Protein AF-Q4DH38-F1 (afdb_monomer_lite)

Radius of gyration: 28.89 Å; chains: 1; bounding box: 78×46×54 Å

pLDDT: mean 75.53, std 14.03, range [40.94, 93.5]

Organism: Trypanosoma cruzi (strain CL Brener) (NCBI:txid353153)

Secondary structure (DSSP, 8-state):
-HHHHHS-HHHHHHHHHHHHHHHHHHHHHHHHHHHHH-TTS--SS--TTHHHHHHHHHHHHHHHHHHHHHHHHTT-HHHHHHHHHHHHHHHHHHHHHHHHH-SSSSS---------HHHHHHHHHHHHHHHHHHHH---------------------

Foldseek 3Di:
DVDVVVDDPVLVVLLVLLVVLVVLLVVLVVVLVCCVVPVPPPDPDDDPDGSVVSCVVSVVSNVVSVVSLVVQCVPDPVSVVVSCCSVVVVVVCVVVVCVPPPVDPPPPPPPPVPPPVVVVVVVVVVVVVVVVVCVVCVDPPPVPVPPPPDPPDDPDD

Structure (mmCIF, N/CA/C/O backbone):
data_AF-Q4DH38-F1
#
_entry.id   AF-Q4DH38-F1
#
loop_
_atom_site.group_PDB
_atom_site.id
_atom_site.type_symbol
_atom_site.label_atom_id
_atom_site.label_alt_id
_atom_site.label_comp_id
_atom_site.label_asym_id
_atom_site.label_entity_id
_atom_site.label_seq_id
_atom_site.pdbx_PDB_ins_code
_atom_site.Cartn_x
_atom_site.Cartn_y
_atom_site.Cartn_z
_atom_site.occupancy
_atom_site.B_iso_or_equiv
_atom_site.auth_seq_id
_atom_site.auth_comp_id
_atom_site.auth_asym_id
_atom_site.auth_atom_id
_atom_site.pdbx_PDB_model_num
ATOM 1 N N . CYS A 1 1 ? -16.362 16.451 3.577 1.00 56.12 1 CYS A N 1
ATOM 2 C CA . CYS A 1 1 ? -17.673 16.889 4.105 1.00 56.12 1 CYS A CA 1
ATOM 3 C C . CYS A 1 1 ? -18.726 15.788 4.104 1.00 56.12 1 CYS A C 1
ATOM 5 O O . CYS A 1 1 ? -19.335 15.586 5.139 1.00 56.12 1 CYS A O 1
ATOM 7 N N . LEU A 1 2 ? -18.954 15.063 2.998 1.00 66.12 2 LEU A N 1
ATOM 8 C CA . LEU A 1 2 ? -20.025 14.056 2.968 1.00 66.12 2 LEU A CA 1
ATOM 9 C C . LEU A 1 2 ? -19.852 12.983 4.066 1.00 66.12 2 LEU A C 1
ATOM 11 O O . LEU A 1 2 ? -20.757 12.760 4.858 1.00 66.12 2 LEU A O 1
ATOM 15 N N . LEU A 1 3 ? -18.653 12.401 4.186 1.00 65.94 3 LEU A N 1
ATOM 16 C CA . LEU A 1 3 ? -18.374 11.333 5.158 1.00 65.94 3 LEU A CA 1
ATOM 17 C C . LEU A 1 3 ? -18.550 11.758 6.624 1.00 65.94 3 LEU A C 1
ATOM 19 O O . LEU A 1 3 ? -19.055 10.971 7.414 1.00 65.94 3 LEU A O 1
ATOM 23 N N . SER A 1 4 ? -18.200 12.997 6.986 1.00 65.50 4 SER A N 1
ATOM 24 C CA . SER A 1 4 ? -18.300 13.481 8.373 1.00 65.50 4 SER A CA 1
ATOM 25 C C . SER A 1 4 ? -19.735 13.650 8.864 1.00 65.50 4 SER A C 1
ATOM 27 O O . SER A 1 4 ? -19.958 13.655 10.066 1.00 65.50 4 SER A O 1
ATOM 29 N N . VAL A 1 5 ? -20.702 13.799 7.955 1.00 71.06 5 VAL A N 1
ATOM 30 C CA . VAL A 1 5 ? -22.127 13.873 8.314 1.00 71.06 5 VAL A CA 1
ATOM 31 C C . VAL A 1 5 ? -22.715 12.474 8.525 1.00 71.06 5 VAL A C 1
ATOM 33 O O . VAL A 1 5 ? -23.626 12.310 9.329 1.00 71.06 5 VAL A O 1
ATOM 36 N N . PHE A 1 6 ? -22.187 11.462 7.828 1.00 71.62 6 PHE A N 1
ATOM 37 C CA . PHE A 1 6 ? -22.691 10.086 7.888 1.00 71.62 6 PHE A CA 1
ATOM 38 C C . PHE A 1 6 ? -22.022 9.220 8.962 1.00 71.62 6 PHE A C 1
ATOM 40 O O . PHE A 1 6 ? -22.651 8.288 9.459 1.00 71.62 6 PHE A O 1
ATOM 47 N N . PHE A 1 7 ? -20.7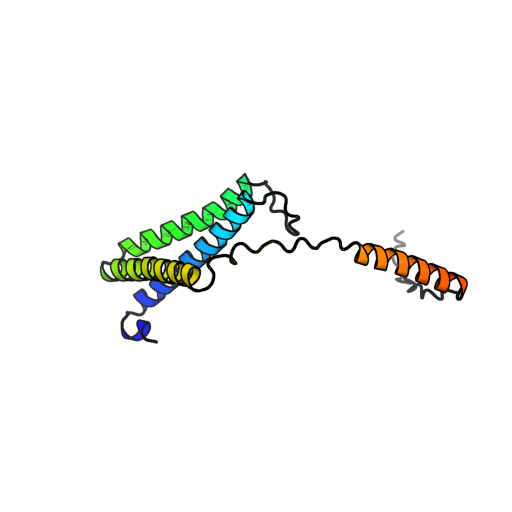62 9.493 9.310 1.00 74.75 7 PHE A N 1
ATOM 48 C CA . PHE A 1 7 ? -19.971 8.647 10.204 1.00 74.75 7 PHE A CA 1
ATOM 49 C C . PHE A 1 7 ? -19.762 9.274 11.585 1.00 74.75 7 PHE A C 1
ATOM 51 O O . PHE A 1 7 ? -19.610 10.484 11.736 1.00 74.75 7 PHE A O 1
ATOM 58 N N . SER A 1 8 ? -19.698 8.412 12.602 1.00 81.94 8 SER A N 1
ATOM 59 C CA . SER A 1 8 ? -19.261 8.790 13.947 1.00 81.94 8 SER A CA 1
ATOM 60 C C . SER A 1 8 ? -17.798 9.255 13.928 1.00 81.94 8 SER A C 1
ATOM 62 O O . SER A 1 8 ? -17.002 8.830 13.085 1.00 81.94 8 SER A O 1
ATOM 64 N N . PHE A 1 9 ? -17.407 10.094 14.887 1.00 84.62 9 PHE A N 1
ATOM 65 C CA . PHE A 1 9 ? -16.034 10.595 14.997 1.00 84.62 9 PHE A CA 1
ATOM 66 C C . PHE A 1 9 ? -14.996 9.461 15.045 1.00 84.62 9 PHE A C 1
ATOM 68 O O . PHE A 1 9 ? -14.015 9.494 14.308 1.00 84.62 9 PHE A O 1
ATOM 75 N N . GLN A 1 10 ? -15.252 8.417 15.841 1.00 83.19 10 GLN A N 1
ATOM 76 C CA . GLN A 1 10 ? -14.358 7.254 15.952 1.00 83.19 10 GLN A CA 1
ATOM 77 C C . GLN A 1 10 ? -14.172 6.550 14.607 1.00 83.19 10 GLN A C 1
ATOM 79 O O . GLN A 1 10 ? -13.054 6.260 14.195 1.00 83.19 10 GLN A O 1
ATOM 84 N N . THR A 1 11 ? -15.275 6.337 13.890 1.00 82.94 11 THR A N 1
ATOM 85 C CA . THR A 1 11 ? -15.240 5.679 12.586 1.00 82.94 11 THR A CA 1
ATOM 86 C C . THR A 1 11 ? -14.536 6.526 11.526 1.00 82.94 11 THR A C 1
ATOM 88 O O . THR A 1 11 ? -13.849 5.978 10.676 1.00 82.94 11 THR A O 1
ATOM 91 N N . LEU A 1 12 ? -14.643 7.858 11.589 1.00 84.56 12 LEU A N 1
ATOM 92 C CA . LEU A 1 12 ? -13.947 8.752 10.663 1.00 84.56 12 LEU A CA 1
ATOM 93 C C . LEU A 1 12 ? -12.423 8.662 10.829 1.00 84.56 12 LEU A C 1
ATOM 95 O O . LEU A 1 12 ? -11.710 8.536 9.838 1.00 84.56 12 LEU A O 1
ATOM 99 N N . VAL A 1 13 ? -11.940 8.709 12.074 1.00 87.75 13 VAL A N 1
ATOM 100 C CA . VAL A 1 13 ? -10.505 8.605 12.389 1.00 87.75 13 VAL A CA 1
ATOM 101 C C . VAL A 1 13 ? -9.952 7.251 11.946 1.00 87.75 13 VAL A C 1
ATOM 103 O O . VAL A 1 13 ? -8.866 7.179 11.379 1.00 87.75 13 VAL A O 1
ATOM 106 N N . GLU A 1 14 ? -10.714 6.177 12.146 1.00 87.38 14 GLU A N 1
ATOM 107 C CA . GLU A 1 14 ? -10.292 4.846 11.717 1.00 87.38 14 GLU A CA 1
ATOM 108 C C . GLU A 1 14 ? -10.235 4.710 10.186 1.00 87.38 14 GLU A C 1
ATOM 110 O O . GLU A 1 14 ? -9.276 4.160 9.647 1.00 87.38 14 GLU A O 1
ATOM 115 N N . LEU A 1 15 ? -11.209 5.269 9.458 1.00 85.81 15 LEU A N 1
ATOM 116 C CA . LEU A 1 15 ? -11.170 5.284 7.991 1.00 85.81 15 LEU A CA 1
ATOM 117 C C . LEU A 1 15 ? -9.982 6.092 7.449 1.00 85.81 15 LEU A C 1
ATOM 119 O O . LEU A 1 15 ? -9.367 5.679 6.463 1.00 85.81 15 LEU A O 1
ATOM 123 N N . ASP A 1 16 ? -9.635 7.210 8.091 1.00 88.25 16 ASP A N 1
ATOM 124 C CA . ASP A 1 16 ? -8.447 7.994 7.736 1.00 88.25 16 ASP A CA 1
ATOM 125 C C . ASP A 1 16 ? -7.158 7.187 7.951 1.00 88.25 16 ASP A C 1
ATOM 127 O O . ASP A 1 16 ? -6.311 7.109 7.058 1.00 88.25 16 ASP A O 1
ATOM 131 N N . GLN A 1 17 ? -7.061 6.471 9.075 1.00 90.94 17 GLN A N 1
ATOM 132 C CA . GLN A 1 17 ? -5.943 5.574 9.369 1.00 90.94 17 GLN A CA 1
ATOM 133 C C . GLN A 1 17 ? -5.775 4.487 8.297 1.00 90.94 17 GLN A C 1
ATOM 135 O O . GLN A 1 17 ? -4.653 4.191 7.882 1.00 90.94 17 GLN A O 1
ATOM 140 N N . ILE A 1 18 ? -6.871 3.905 7.810 1.00 89.44 18 ILE A N 1
ATOM 141 C CA . ILE A 1 18 ? -6.833 2.893 6.744 1.00 89.44 18 ILE A CA 1
ATOM 142 C C . ILE A 1 18 ? -6.367 3.503 5.433 1.00 89.44 18 ILE A C 1
ATOM 144 O O . ILE A 1 18 ? -5.531 2.915 4.748 1.00 89.44 18 ILE A O 1
ATOM 148 N N . LEU A 1 19 ? -6.882 4.680 5.076 1.00 89.38 19 LEU A N 1
ATOM 149 C CA . LEU A 1 19 ? -6.470 5.370 3.859 1.00 89.38 19 LEU A CA 1
ATOM 150 C C . LEU A 1 19 ? -4.979 5.732 3.911 1.00 89.38 19 LEU A C 1
ATOM 152 O O . LEU A 1 19 ? -4.264 5.589 2.916 1.00 89.38 19 LEU A O 1
ATOM 156 N N . TYR A 1 20 ? -4.491 6.123 5.088 1.00 92.44 20 TYR A N 1
ATOM 157 C CA . TYR A 1 20 ? -3.076 6.348 5.342 1.00 92.44 20 TYR A CA 1
ATOM 158 C C . TYR A 1 20 ? -2.252 5.061 5.176 1.00 92.44 20 TYR A C 1
ATOM 160 O O . TYR A 1 20 ? -1.246 5.063 4.462 1.00 92.44 20 TYR A O 1
ATOM 168 N N . CYS A 1 21 ? -2.701 3.941 5.752 1.00 92.19 21 CYS A N 1
ATOM 169 C CA . CYS A 1 21 ? -2.069 2.630 5.584 1.00 92.19 21 CYS A CA 1
ATOM 170 C C . CYS A 1 21 ? -2.037 2.187 4.113 1.00 92.19 21 CYS A C 1
ATOM 172 O O . CYS A 1 21 ? -0.994 1.745 3.637 1.00 92.19 21 CYS A O 1
ATOM 174 N N . LEU A 1 22 ? -3.132 2.353 3.365 1.00 90.94 22 LEU A N 1
ATOM 175 C CA . LEU A 1 22 ? -3.195 2.042 1.933 1.00 90.94 22 LEU A CA 1
ATOM 176 C C . LEU A 1 22 ? -2.189 2.861 1.128 1.00 90.94 22 LEU A C 1
ATOM 178 O O . LEU A 1 22 ? -1.470 2.312 0.293 1.00 90.94 22 LEU A O 1
ATOM 182 N N . ARG A 1 23 ? -2.109 4.169 1.395 1.00 90.94 23 ARG A N 1
ATOM 183 C CA . ARG A 1 23 ? -1.133 5.053 0.753 1.00 90.94 23 ARG A CA 1
ATOM 184 C C . ARG A 1 23 ? 0.293 4.587 1.029 1.00 90.94 23 ARG A C 1
ATOM 186 O O . ARG A 1 23 ? 1.106 4.534 0.109 1.00 90.94 23 ARG A O 1
ATOM 193 N N . LEU A 1 24 ? 0.592 4.248 2.280 1.00 91.81 24 LEU A N 1
ATOM 194 C CA . LEU A 1 24 ? 1.912 3.778 2.687 1.00 91.81 24 LEU A CA 1
ATOM 195 C C . LEU A 1 24 ? 2.264 2.454 1.992 1.00 91.81 24 LEU A C 1
ATOM 197 O O . LEU A 1 24 ? 3.352 2.337 1.429 1.00 91.81 24 LEU A O 1
ATOM 201 N N . ILE A 1 25 ? 1.332 1.496 1.954 1.00 92.00 25 ILE A N 1
ATOM 202 C CA . ILE A 1 25 ? 1.496 0.228 1.229 1.00 92.00 25 ILE A CA 1
ATOM 203 C C . ILE A 1 25 ? 1.773 0.498 -0.252 1.00 92.00 25 ILE A C 1
ATOM 205 O O . ILE A 1 25 ? 2.738 -0.039 -0.783 1.00 92.00 25 ILE A O 1
ATOM 209 N N . ALA A 1 26 ? 0.986 1.353 -0.910 1.00 90.06 26 ALA A N 1
ATOM 210 C CA . ALA A 1 26 ? 1.164 1.663 -2.327 1.00 90.06 26 ALA A CA 1
ATOM 211 C C . ALA A 1 26 ? 2.556 2.248 -2.621 1.00 90.06 26 ALA A C 1
ATOM 213 O O . ALA A 1 26 ? 3.238 1.782 -3.532 1.00 90.06 26 ALA A O 1
ATOM 214 N N . ILE A 1 27 ? 3.012 3.217 -1.820 1.00 89.38 27 ILE A N 1
ATOM 215 C CA . ILE A 1 27 ? 4.340 3.832 -1.983 1.00 89.38 27 ILE A CA 1
ATOM 216 C C . ILE A 1 27 ? 5.448 2.790 -1.811 1.00 89.38 27 ILE A C 1
ATOM 218 O O . ILE A 1 27 ? 6.382 2.743 -2.611 1.00 89.38 27 ILE A O 1
ATOM 222 N N . LEU A 1 28 ? 5.350 1.939 -0.786 1.00 89.25 28 LEU A N 1
ATOM 223 C CA . LEU A 1 28 ? 6.363 0.919 -0.537 1.00 89.25 28 LEU A CA 1
ATOM 224 C C . LEU A 1 28 ? 6.349 -0.177 -1.602 1.00 89.25 28 LEU A C 1
ATOM 226 O O . LEU A 1 28 ? 7.416 -0.591 -2.037 1.00 89.25 28 LEU A O 1
ATOM 230 N N . VAL A 1 29 ? 5.178 -0.610 -2.067 1.00 88.31 29 VAL A N 1
ATOM 231 C CA . VAL A 1 29 ? 5.061 -1.582 -3.162 1.00 88.31 29 VAL A CA 1
ATOM 232 C C . VAL A 1 29 ? 5.709 -1.033 -4.428 1.00 88.31 29 VAL A C 1
ATOM 234 O O . VAL A 1 29 ? 6.533 -1.727 -5.012 1.00 88.31 29 VAL A O 1
ATOM 237 N N . VAL A 1 30 ? 5.429 0.219 -4.802 1.00 85.56 30 VAL A N 1
ATOM 238 C CA . VAL A 1 30 ? 6.077 0.865 -5.956 1.00 85.56 30 VAL A CA 1
ATOM 239 C C . VAL A 1 30 ? 7.591 0.953 -5.752 1.00 85.56 30 VAL A C 1
ATOM 241 O O . VAL A 1 30 ? 8.360 0.637 -6.656 1.00 85.56 30 VAL A O 1
ATOM 244 N N . PHE A 1 31 ? 8.048 1.320 -4.554 1.00 85.25 31 PHE A N 1
ATOM 245 C CA . PHE A 1 31 ? 9.475 1.360 -4.240 1.00 85.25 31 PHE A CA 1
ATOM 246 C C . PHE A 1 31 ? 10.150 -0.016 -4.367 1.00 85.25 31 PHE A C 1
ATOM 248 O O . PHE A 1 31 ? 11.235 -0.118 -4.947 1.00 85.25 31 PHE A O 1
ATOM 255 N N . LEU A 1 32 ? 9.520 -1.070 -3.839 1.00 84.50 32 LEU A N 1
ATOM 256 C CA . LEU A 1 32 ? 9.991 -2.448 -3.959 1.00 84.50 32 LEU A CA 1
ATOM 257 C C . LEU A 1 32 ? 9.982 -2.901 -5.423 1.00 84.50 32 LEU A C 1
ATOM 259 O O . LEU A 1 32 ? 10.982 -3.438 -5.891 1.00 84.50 32 LEU A O 1
ATOM 263 N N . GLU A 1 33 ? 8.905 -2.640 -6.162 1.00 85.00 33 GLU A N 1
ATOM 264 C CA . GLU A 1 33 ? 8.771 -2.994 -7.577 1.00 85.00 33 GLU A CA 1
ATOM 265 C C . GLU A 1 33 ? 9.877 -2.348 -8.419 1.00 85.00 33 GLU A C 1
ATOM 267 O O . GLU A 1 33 ? 10.576 -3.044 -9.157 1.00 85.00 33 GLU A O 1
ATOM 272 N N . LEU A 1 34 ? 10.110 -1.042 -8.250 1.00 79.69 34 LEU A N 1
ATOM 273 C CA . LEU A 1 34 ? 11.197 -0.324 -8.922 1.00 79.69 34 LEU A CA 1
ATOM 274 C C . LEU A 1 34 ? 12.572 -0.880 -8.543 1.00 79.69 34 LEU A C 1
ATOM 276 O O . LEU A 1 34 ? 13.509 -0.855 -9.338 1.00 79.69 34 LEU A O 1
ATOM 280 N N . ARG A 1 35 ? 12.728 -1.386 -7.318 1.00 78.50 35 ARG A N 1
ATOM 281 C CA . ARG A 1 35 ? 13.982 -1.990 -6.861 1.00 78.50 35 ARG A CA 1
ATOM 282 C C . ARG A 1 35 ? 14.219 -3.392 -7.407 1.00 78.50 35 ARG A C 1
ATOM 284 O O . ARG A 1 35 ? 15.376 -3.737 -7.632 1.00 78.50 35 ARG A O 1
ATOM 291 N N . PHE A 1 36 ? 13.165 -4.161 -7.664 1.00 78.81 36 PHE A N 1
ATOM 292 C CA . PHE A 1 36 ? 13.269 -5.460 -8.328 1.00 78.81 36 PHE A CA 1
ATOM 293 C C . PHE A 1 36 ? 13.460 -5.336 -9.837 1.00 78.81 36 PHE A C 1
ATOM 295 O O . PHE A 1 36 ? 14.289 -6.049 -10.395 1.00 78.81 36 PHE A O 1
ATOM 302 N N . LYS A 1 37 ? 12.726 -4.431 -10.496 1.00 78.19 37 LYS A N 1
ATOM 303 C CA . LYS A 1 37 ? 12.839 -4.236 -11.947 1.00 78.19 37 LYS A CA 1
ATOM 304 C C . LYS A 1 37 ? 14.185 -3.638 -12.345 1.00 78.19 37 LYS A C 1
ATOM 306 O O . LYS A 1 37 ? 14.752 -4.051 -13.349 1.00 78.19 37 LYS A O 1
ATOM 311 N N . GLN A 1 38 ? 14.693 -2.679 -11.571 1.00 73.06 38 GLN A N 1
ATOM 312 C CA . GLN A 1 38 ? 15.896 -1.919 -11.921 1.00 73.06 38 GLN A CA 1
ATOM 313 C C . GLN A 1 38 ? 16.851 -1.806 -10.716 1.00 73.06 38 GLN A C 1
ATOM 315 O O . GLN A 1 38 ? 16.908 -0.773 -10.031 1.00 73.06 38 GLN A O 1
ATOM 320 N N . PRO A 1 39 ? 17.619 -2.875 -10.425 1.00 68.94 39 PRO A N 1
ATOM 321 C CA . PRO A 1 39 ? 18.552 -2.893 -9.300 1.00 68.94 39 PRO A CA 1
ATOM 322 C C . PRO A 1 39 ? 19.805 -2.031 -9.533 1.00 68.94 39 PRO A C 1
ATOM 324 O O . PRO A 1 39 ? 20.427 -1.621 -8.556 1.00 68.94 39 PRO A O 1
ATOM 327 N N . PHE A 1 40 ? 20.160 -1.748 -10.793 1.00 65.25 40 PHE A N 1
ATOM 328 C CA . PHE A 1 40 ? 21.422 -1.098 -11.182 1.00 65.25 40 PHE A CA 1
ATOM 329 C C . PHE A 1 40 ? 21.358 0.424 -11.349 1.00 65.25 40 PHE A C 1
ATOM 331 O O . PHE A 1 40 ? 22.375 1.027 -11.668 1.00 65.25 40 PHE A O 1
ATOM 338 N N . LEU A 1 41 ? 20.204 1.057 -11.128 1.00 65.94 41 LEU A N 1
ATOM 339 C CA . LEU A 1 41 ? 20.122 2.518 -11.185 1.00 65.94 41 LEU A CA 1
ATOM 340 C C . LEU A 1 41 ? 21.030 3.152 -10.127 1.00 65.94 41 LEU A C 1
ATOM 342 O O . LEU A 1 41 ? 20.997 2.737 -8.964 1.00 65.94 41 LEU A O 1
ATOM 346 N N . GLU A 1 42 ? 21.801 4.167 -10.523 1.00 64.44 42 GLU A N 1
ATOM 347 C CA . GLU A 1 42 ? 22.621 4.980 -9.622 1.00 64.44 42 GLU A CA 1
ATOM 348 C C . GLU A 1 42 ? 21.685 5.682 -8.622 1.00 64.44 42 GLU A C 1
ATOM 350 O O . GLU A 1 42 ? 20.992 6.644 -8.946 1.00 64.44 42 GLU A O 1
ATOM 355 N N . ARG A 1 43 ? 21.565 5.145 -7.401 1.00 64.38 43 ARG A N 1
ATOM 356 C CA . ARG A 1 43 ? 20.725 5.746 -6.352 1.00 64.38 43 ARG A CA 1
ATOM 357 C C . ARG A 1 43 ? 21.612 6.604 -5.448 1.00 64.38 43 ARG A C 1
ATOM 359 O O . ARG A 1 43 ? 22.524 6.032 -4.846 1.00 64.38 43 ARG A O 1
ATOM 366 N N . PRO A 1 44 ? 21.321 7.909 -5.250 1.00 66.31 44 PRO A N 1
ATOM 367 C CA . PRO A 1 44 ? 22.137 8.787 -4.400 1.00 66.31 44 PRO A CA 1
ATOM 368 C C . PRO A 1 44 ? 22.199 8.290 -2.949 1.00 66.31 44 PRO A C 1
ATOM 370 O O . PRO A 1 44 ? 23.205 8.450 -2.265 1.00 66.31 44 PRO A O 1
ATOM 373 N N . TYR A 1 45 ? 21.142 7.605 -2.497 1.00 64.50 45 TYR A N 1
ATOM 374 C CA . TYR A 1 45 ? 21.079 6.949 -1.195 1.00 64.50 45 TYR A CA 1
ATOM 375 C C . TYR A 1 45 ? 20.992 5.431 -1.376 1.00 64.50 45 TYR A C 1
ATOM 377 O O . TYR A 1 45 ? 19.910 4.847 -1.509 1.00 64.50 45 TYR A O 1
ATOM 385 N N . ARG A 1 46 ? 22.148 4.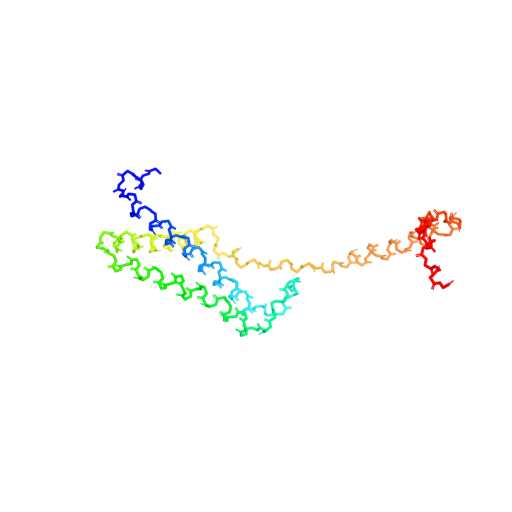761 -1.384 1.00 62.47 46 ARG A N 1
ATOM 386 C CA . ARG A 1 46 ? 22.212 3.295 -1.371 1.00 62.47 46 ARG A CA 1
ATOM 387 C C . ARG A 1 46 ? 21.816 2.800 0.021 1.00 62.47 46 ARG A C 1
ATOM 389 O O . ARG A 1 46 ? 22.592 2.906 0.964 1.00 62.47 46 ARG A O 1
ATOM 396 N N . ALA A 1 47 ? 20.604 2.257 0.162 1.00 60.12 47 ALA A N 1
ATOM 397 C CA . ALA A 1 47 ? 20.210 1.620 1.420 1.00 60.12 47 ALA A CA 1
ATOM 398 C C . ALA A 1 47 ? 21.181 0.459 1.734 1.00 60.12 47 ALA A C 1
ATOM 400 O O . ALA A 1 47 ? 21.369 -0.400 0.860 1.00 60.12 47 ALA A O 1
ATOM 401 N N . PRO A 1 48 ? 21.786 0.415 2.936 1.00 64.12 48 PRO A N 1
ATOM 402 C CA . PRO A 1 48 ? 22.710 -0.648 3.310 1.00 64.12 48 PRO A CA 1
ATOM 403 C C . PRO A 1 48 ? 21.991 -2.009 3.329 1.00 64.12 48 PRO A C 1
ATOM 405 O O . PRO A 1 48 ? 20.853 -2.115 3.782 1.00 64.12 48 PRO A O 1
ATOM 408 N N . GLY A 1 49 ? 22.653 -3.058 2.828 1.00 62.78 49 GLY A N 1
ATOM 409 C CA . GLY A 1 49 ? 22.174 -4.449 2.917 1.00 62.78 49 GLY A CA 1
ATOM 410 C C . GLY A 1 49 ? 21.544 -5.054 1.650 1.00 62.78 49 GLY A C 1
ATOM 411 O O . GLY A 1 49 ? 20.886 -6.095 1.715 1.00 62.78 49 GLY A O 1
ATOM 412 N N . GLY A 1 50 ? 21.758 -4.445 0.482 1.00 70.88 50 GLY A N 1
ATOM 413 C CA . GLY A 1 50 ? 21.352 -5.030 -0.800 1.00 70.88 50 GLY A CA 1
ATOM 414 C C . GLY A 1 50 ? 19.832 -5.089 -0.999 1.00 70.88 50 GLY A C 1
ATOM 415 O O . GLY A 1 50 ? 19.074 -4.325 -0.399 1.00 70.88 50 GLY A O 1
ATOM 416 N N . LEU A 1 51 ? 19.380 -5.968 -1.898 1.00 71.81 51 LEU A N 1
ATOM 417 C CA . LEU A 1 51 ? 17.955 -6.125 -2.226 1.00 71.81 51 LEU A CA 1
ATOM 418 C C . LEU A 1 51 ? 17.161 -6.748 -1.068 1.00 71.81 51 LEU A C 1
ATOM 420 O O . LEU A 1 51 ? 16.040 -6.324 -0.800 1.00 71.81 51 LEU A O 1
ATOM 424 N N . ILE A 1 52 ? 17.760 -7.703 -0.347 1.00 76.25 52 ILE A N 1
ATOM 425 C CA . ILE A 1 52 ? 17.097 -8.440 0.739 1.00 76.25 52 ILE A CA 1
ATOM 426 C C . ILE A 1 52 ? 16.821 -7.519 1.925 1.00 76.25 52 ILE A C 1
ATOM 428 O O . ILE A 1 52 ? 15.687 -7.468 2.395 1.00 76.25 52 ILE A O 1
ATOM 432 N N . ALA A 1 53 ? 17.815 -6.745 2.383 1.00 79.12 53 ALA A N 1
ATOM 433 C CA . ALA A 1 53 ? 17.587 -5.819 3.487 1.00 79.12 53 ALA A CA 1
ATOM 434 C C . ALA A 1 53 ? 16.534 -4.782 3.104 1.00 79.12 53 ALA A C 1
ATOM 436 O O . ALA A 1 53 ? 15.599 -4.569 3.864 1.00 79.12 53 ALA A O 1
ATOM 437 N N . ALA A 1 54 ? 16.615 -4.191 1.910 1.00 76.75 54 ALA A N 1
ATOM 438 C CA . ALA A 1 54 ? 15.605 -3.238 1.461 1.00 76.75 54 ALA A CA 1
ATOM 439 C C . ALA A 1 54 ? 14.195 -3.849 1.420 1.00 76.75 54 ALA A C 1
ATOM 441 O O . ALA A 1 54 ? 13.237 -3.199 1.833 1.00 76.75 54 ALA A O 1
ATOM 442 N N . SER A 1 55 ? 14.074 -5.106 0.980 1.00 81.00 55 SER A N 1
ATOM 443 C CA . SER A 1 55 ? 12.802 -5.824 0.990 1.00 81.00 55 SER A CA 1
ATOM 444 C C . SER A 1 55 ? 12.295 -6.103 2.404 1.00 81.00 55 SER A C 1
ATOM 446 O O . SER A 1 55 ? 11.091 -6.055 2.619 1.00 81.00 55 SER A O 1
ATOM 448 N N . LEU A 1 56 ? 13.174 -6.373 3.372 1.00 84.25 56 LEU A N 1
ATOM 449 C CA . LEU A 1 56 ? 12.791 -6.546 4.777 1.00 84.25 56 LEU A CA 1
ATOM 450 C C . LEU A 1 56 ? 12.381 -5.212 5.411 1.00 84.25 56 LEU A C 1
ATOM 452 O O . LEU A 1 56 ? 11.305 -5.115 5.993 1.00 84.25 56 LEU A O 1
ATOM 456 N N . TRP A 1 57 ? 13.190 -4.165 5.238 1.00 83.19 57 TRP A N 1
ATOM 457 C CA . TRP A 1 57 ? 12.921 -2.823 5.758 1.00 83.19 57 TRP A CA 1
ATOM 458 C C . TRP A 1 57 ? 11.647 -2.207 5.172 1.00 83.19 57 TRP A C 1
ATOM 460 O O . TRP A 1 57 ? 10.946 -1.495 5.881 1.00 83.19 57 TRP A O 1
ATOM 470 N N . GLY A 1 58 ? 11.319 -2.497 3.908 1.00 85.06 58 GLY A N 1
ATOM 471 C CA . GLY A 1 58 ? 10.037 -2.123 3.305 1.00 85.06 58 GLY A CA 1
ATOM 472 C C . GLY A 1 58 ? 8.900 -3.090 3.649 1.00 85.06 58 GLY A C 1
ATOM 473 O O . GLY A 1 58 ? 7.768 -2.670 3.862 1.00 85.06 58 GLY A O 1
ATOM 474 N N . GLY A 1 59 ? 9.185 -4.387 3.752 1.00 88.19 59 GLY A N 1
ATOM 475 C CA . GLY A 1 59 ? 8.188 -5.424 4.014 1.00 88.19 59 GLY A CA 1
ATOM 476 C C . GLY A 1 59 ? 7.588 -5.355 5.416 1.00 88.19 59 GLY A C 1
ATOM 477 O O . GLY A 1 59 ? 6.387 -5.556 5.568 1.00 88.19 59 GLY A O 1
ATOM 478 N N . VAL A 1 60 ? 8.385 -5.014 6.434 1.00 91.88 60 VAL A N 1
ATOM 479 C CA . VAL A 1 60 ? 7.914 -4.860 7.823 1.00 91.88 60 VAL A CA 1
ATOM 480 C C . VAL A 1 60 ? 6.798 -3.808 7.948 1.00 91.88 60 VAL A C 1
ATOM 482 O O . VAL A 1 60 ? 5.722 -4.157 8.437 1.00 91.88 60 VAL A O 1
ATOM 485 N N . PRO A 1 61 ? 6.972 -2.550 7.495 1.00 91.00 61 PRO A N 1
ATOM 486 C CA . PRO A 1 61 ? 5.906 -1.552 7.558 1.00 91.00 61 PRO A CA 1
ATOM 487 C C . PRO A 1 61 ? 4.708 -1.880 6.655 1.00 91.00 61 PRO A C 1
ATOM 489 O O . PRO A 1 61 ? 3.581 -1.538 7.021 1.00 91.00 61 PRO A O 1
ATOM 492 N N . ILE A 1 62 ? 4.898 -2.585 5.529 1.00 92.38 62 ILE A N 1
ATOM 493 C CA . ILE A 1 62 ? 3.774 -3.107 4.727 1.00 92.38 62 ILE A CA 1
ATOM 494 C C . ILE A 1 62 ? 2.966 -4.110 5.551 1.00 92.38 62 ILE A C 1
ATOM 496 O O . ILE A 1 62 ? 1.755 -3.950 5.691 1.00 92.38 62 ILE A O 1
ATOM 500 N N . ALA A 1 63 ? 3.625 -5.120 6.123 1.00 92.19 63 ALA A N 1
ATOM 501 C CA . ALA A 1 63 ? 2.972 -6.150 6.923 1.00 92.19 63 ALA A CA 1
ATOM 502 C C . ALA A 1 63 ? 2.244 -5.537 8.124 1.00 92.19 63 ALA A C 1
ATOM 504 O O . ALA A 1 63 ? 1.084 -5.859 8.369 1.00 92.19 63 ALA A O 1
ATOM 505 N N . PHE A 1 64 ? 2.884 -4.593 8.817 1.00 93.50 64 PHE A N 1
ATOM 506 C CA . PHE A 1 64 ? 2.266 -3.855 9.914 1.00 93.50 64 PHE A CA 1
ATOM 507 C C . PHE A 1 64 ? 1.011 -3.096 9.463 1.00 93.50 64 PHE A C 1
ATOM 509 O O . PHE A 1 64 ? -0.037 -3.206 10.094 1.00 93.50 64 PHE A O 1
ATOM 516 N N . SER A 1 65 ? 1.078 -2.395 8.330 1.00 92.38 65 SER A N 1
ATOM 517 C CA . SER A 1 65 ? -0.068 -1.663 7.776 1.00 92.38 65 SER A CA 1
ATOM 518 C C . SER A 1 65 ? -1.221 -2.593 7.393 1.00 92.38 65 SER A C 1
ATOM 520 O O . SER A 1 65 ? -2.376 -2.271 7.650 1.00 92.38 65 SER A O 1
ATOM 522 N N . VAL A 1 66 ? -0.926 -3.770 6.831 1.00 91.31 66 VAL A N 1
ATOM 523 C CA . VAL A 1 66 ? -1.942 -4.789 6.519 1.00 91.31 66 VAL A CA 1
ATOM 524 C C . VAL A 1 66 ? -2.591 -5.324 7.795 1.00 91.31 66 VAL A C 1
ATOM 526 O O . VAL A 1 66 ? -3.814 -5.437 7.853 1.00 91.31 66 VAL A O 1
ATOM 529 N N . VAL A 1 67 ? -1.803 -5.601 8.838 1.00 92.81 67 VAL A N 1
ATOM 530 C CA . VAL A 1 67 ? -2.331 -6.042 10.138 1.00 92.81 67 VAL A CA 1
ATOM 531 C C . VAL A 1 67 ? -3.258 -4.985 10.735 1.00 92.81 67 VAL A C 1
ATOM 533 O O . VAL A 1 67 ? -4.335 -5.341 11.200 1.00 92.81 67 VAL A O 1
ATOM 536 N N . LEU A 1 68 ? -2.904 -3.697 10.673 1.00 89.62 68 LEU A N 1
ATOM 537 C CA . LEU A 1 68 ? -3.774 -2.618 11.155 1.00 89.62 68 LEU A CA 1
ATOM 538 C C . LEU A 1 68 ? -5.122 -2.578 10.422 1.00 89.62 68 LEU A C 1
ATOM 540 O O . LEU A 1 68 ? -6.160 -2.437 11.066 1.00 89.62 68 LEU A O 1
ATOM 544 N N . ILE A 1 69 ? -5.120 -2.759 9.097 1.00 88.00 69 ILE A N 1
ATOM 545 C CA . ILE A 1 69 ? -6.356 -2.823 8.302 1.00 88.00 69 ILE A CA 1
ATOM 546 C C . ILE A 1 69 ? -7.209 -4.021 8.741 1.00 88.00 69 ILE A C 1
ATOM 548 O O . ILE A 1 69 ? -8.404 -3.873 8.980 1.00 88.00 69 ILE A O 1
ATOM 552 N N . VAL A 1 70 ? -6.599 -5.197 8.906 1.00 88.25 70 VAL A N 1
ATOM 553 C CA . VAL A 1 70 ? -7.304 -6.412 9.344 1.00 88.25 70 VAL A CA 1
ATOM 554 C C . VAL A 1 70 ? -7.864 -6.259 10.761 1.00 88.25 70 VAL A C 1
ATOM 556 O O . VAL A 1 70 ? -9.005 -6.636 11.008 1.00 88.25 70 VAL A O 1
ATOM 559 N N . VAL A 1 71 ? -7.104 -5.680 11.693 1.00 89.12 71 VAL A N 1
ATOM 560 C CA . VAL A 1 71 ? -7.558 -5.440 13.073 1.00 89.12 71 VAL A CA 1
ATOM 561 C C . VAL A 1 71 ? -8.744 -4.476 13.102 1.00 89.12 71 VAL A C 1
ATOM 563 O O . VAL A 1 71 ? -9.718 -4.743 13.803 1.00 89.12 71 VAL A O 1
ATOM 566 N N . SER A 1 72 ? -8.713 -3.412 12.296 1.00 84.44 72 SER A N 1
ATOM 567 C CA . SER A 1 72 ? -9.845 -2.487 12.145 1.00 84.44 72 SER A CA 1
ATOM 568 C C . SER A 1 72 ? -11.118 -3.200 11.655 1.00 84.44 72 SER A C 1
ATOM 570 O O . SER A 1 72 ? -12.216 -2.939 12.148 1.00 84.44 72 SER A O 1
ATOM 572 N N . MET A 1 73 ? -10.990 -4.195 10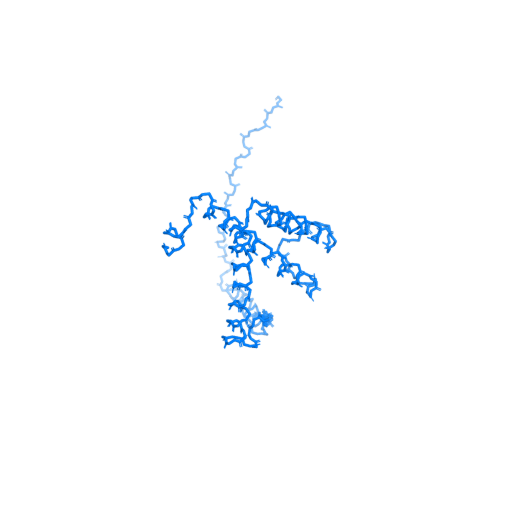.770 1.00 82.44 73 MET A N 1
ATOM 573 C CA . MET A 1 73 ? -12.135 -4.979 10.287 1.00 82.44 73 MET A CA 1
ATOM 574 C C . MET A 1 73 ? -12.830 -5.808 11.381 1.00 82.44 73 MET A C 1
ATOM 576 O O . MET A 1 73 ? -14.022 -6.085 11.254 1.00 82.44 73 MET A O 1
ATOM 580 N N . PHE A 1 74 ? -12.131 -6.179 12.458 1.00 86.50 74 PHE A N 1
ATOM 581 C CA . PHE A 1 74 ? -12.723 -6.909 13.587 1.00 86.50 74 PHE A CA 1
ATOM 582 C C . PHE A 1 74 ? -13.485 -6.011 14.576 1.00 86.50 74 PHE A C 1
ATOM 584 O O . PHE A 1 74 ? -14.158 -6.534 15.462 1.00 86.50 74 PHE A O 1
ATOM 591 N N . GLY A 1 75 ? -13.407 -4.681 14.443 1.00 80.62 75 GLY A N 1
ATOM 592 C CA . GLY A 1 75 ? -14.001 -3.746 15.402 1.00 80.62 75 GLY A CA 1
ATOM 593 C C . GLY A 1 75 ? -15.533 -3.728 15.389 1.00 80.62 75 GLY A C 1
ATOM 594 O O . GLY A 1 75 ? -16.173 -3.853 16.431 1.00 80.62 75 GLY A O 1
ATOM 595 N N . SER A 1 76 ? -16.153 -3.562 14.218 1.00 84.19 76 SER A N 1
ATOM 596 C CA . SER A 1 76 ? -17.616 -3.572 14.081 1.00 84.19 76 SER A CA 1
ATOM 597 C C . SER A 1 76 ? -18.059 -3.893 12.656 1.00 84.19 76 SER A C 1
ATOM 599 O O . SER A 1 76 ? -17.299 -3.727 11.706 1.00 84.19 76 SER A O 1
ATOM 601 N N . VAL A 1 77 ? -19.325 -4.284 12.487 1.00 83.75 77 VAL A N 1
ATOM 602 C CA . VAL A 1 77 ? -19.900 -4.571 11.161 1.00 83.75 77 VAL A CA 1
ATOM 603 C C . VAL A 1 77 ? -19.950 -3.314 10.282 1.00 83.75 77 VAL A C 1
ATOM 605 O O . VAL A 1 77 ? -19.650 -3.379 9.095 1.00 83.75 77 VAL A O 1
ATOM 608 N N . VAL A 1 78 ? -20.284 -2.152 10.856 1.00 81.94 78 VAL A N 1
ATOM 609 C CA . VAL A 1 78 ? -20.321 -0.876 10.115 1.00 81.94 78 VAL A CA 1
ATOM 610 C C . VAL A 1 78 ? -18.925 -0.486 9.640 1.00 81.94 78 VAL A C 1
ATOM 612 O O . VAL A 1 78 ? -18.765 -0.098 8.484 1.00 81.94 78 VAL A O 1
ATOM 615 N N . LEU A 1 79 ? -17.921 -0.631 10.512 1.00 82.31 79 LEU A N 1
ATOM 616 C CA . LEU A 1 79 ? -16.523 -0.426 10.147 1.00 82.31 79 LEU A CA 1
ATOM 617 C C . LEU A 1 79 ? -16.130 -1.398 9.045 1.00 82.31 79 LEU A C 1
ATOM 619 O O . LEU A 1 79 ? -15.722 -0.936 7.995 1.00 82.31 79 LEU A O 1
ATOM 623 N N . PHE A 1 80 ? -16.367 -2.699 9.208 1.00 85.19 80 PHE A N 1
ATOM 624 C CA . PHE A 1 80 ? -16.077 -3.710 8.190 1.00 85.19 80 PHE A CA 1
ATOM 625 C C . PHE A 1 80 ? -16.624 -3.342 6.802 1.00 85.19 80 PHE A C 1
ATOM 627 O O . PHE A 1 80 ? -15.882 -3.346 5.822 1.00 85.19 80 PHE A O 1
ATOM 634 N N . PHE A 1 81 ? -17.906 -2.979 6.694 1.00 86.81 81 PHE A N 1
ATOM 635 C CA . PHE A 1 81 ? -18.463 -2.562 5.404 1.00 86.81 81 PHE A CA 1
ATOM 636 C C . PHE A 1 81 ? -17.838 -1.254 4.910 1.00 86.81 81 PHE A C 1
ATOM 638 O O . PHE A 1 81 ? -17.517 -1.144 3.728 1.00 86.81 81 PHE A O 1
ATOM 645 N N . GLY A 1 82 ? -17.627 -0.281 5.799 1.00 85.19 82 GLY A N 1
ATOM 646 C CA . GLY A 1 82 ? -16.977 0.985 5.472 1.00 85.19 82 GLY A CA 1
ATOM 647 C C . GLY A 1 82 ? -15.555 0.798 4.943 1.00 85.19 82 GLY A C 1
ATOM 648 O O . GLY A 1 82 ? -15.229 1.333 3.887 1.00 85.19 82 GLY A O 1
ATOM 649 N N . THR A 1 83 ? -14.730 0.002 5.624 1.00 85.88 83 THR A N 1
ATOM 650 C CA . THR A 1 83 ? -13.344 -0.288 5.248 1.00 85.88 83 THR A CA 1
ATOM 651 C C . THR A 1 83 ? -13.281 -1.026 3.917 1.00 85.88 83 THR A C 1
ATOM 653 O O . THR A 1 83 ? -12.533 -0.613 3.034 1.00 85.88 83 THR A O 1
ATOM 656 N N . VAL A 1 84 ? -14.112 -2.056 3.719 1.00 88.44 84 VAL A N 1
ATOM 657 C CA . VAL A 1 84 ? -14.171 -2.821 2.466 1.00 88.44 84 VAL A CA 1
ATOM 658 C C . VAL A 1 84 ? -14.579 -1.922 1.303 1.00 88.44 84 VAL A C 1
ATOM 660 O O . VAL A 1 84 ? -13.907 -1.921 0.273 1.00 88.44 84 VAL A O 1
ATOM 663 N N . VAL A 1 85 ? -15.634 -1.116 1.462 1.00 89.88 85 VAL A N 1
ATOM 664 C CA . VAL A 1 85 ? -16.079 -0.177 0.421 1.00 89.88 85 VAL A CA 1
ATOM 665 C C . VAL A 1 85 ? -15.002 0.862 0.120 1.00 89.88 85 VAL A C 1
ATOM 667 O O . VAL A 1 85 ? -14.790 1.179 -1.048 1.00 89.88 85 VAL A O 1
ATOM 670 N N . LEU A 1 86 ? -14.286 1.368 1.127 1.00 88.25 86 LEU A N 1
ATOM 671 C CA . LEU A 1 86 ? -13.224 2.352 0.913 1.00 88.25 86 LEU A CA 1
ATOM 672 C C . LEU A 1 86 ? -12.017 1.728 0.195 1.00 88.25 86 LEU A C 1
ATOM 674 O O . LEU A 1 86 ? -11.537 2.281 -0.791 1.00 88.25 86 LEU A O 1
ATOM 678 N N . VAL A 1 87 ? -11.544 0.562 0.643 1.00 89.00 87 VAL A N 1
ATOM 679 C CA . VAL A 1 87 ? -10.390 -0.147 0.060 1.00 89.00 87 VAL A CA 1
ATOM 680 C C . VAL A 1 87 ? -10.695 -0.577 -1.374 1.00 89.00 87 VAL A C 1
ATOM 682 O O . VAL A 1 87 ? -9.946 -0.257 -2.295 1.00 89.00 87 VAL A O 1
ATOM 685 N N . VAL A 1 88 ? -11.818 -1.265 -1.591 1.00 90.75 88 VAL A N 1
ATOM 686 C CA . VAL A 1 88 ? -12.220 -1.724 -2.926 1.00 90.75 88 VAL A CA 1
ATOM 687 C C . VAL A 1 88 ? -12.562 -0.532 -3.815 1.00 90.75 88 VAL A C 1
ATOM 689 O O . VAL A 1 88 ? -12.123 -0.484 -4.958 1.00 90.75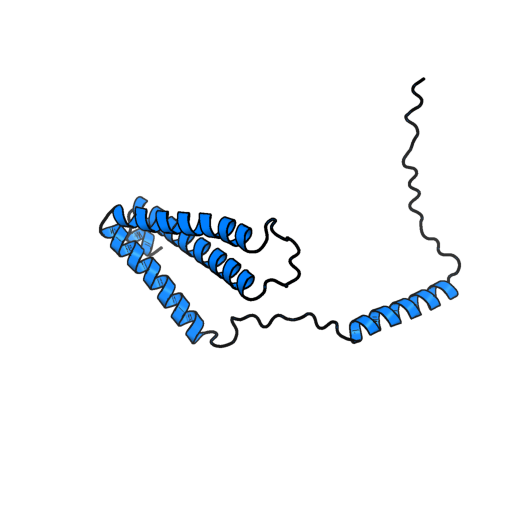 88 VAL A O 1
ATOM 692 N N . GLY A 1 89 ? -13.287 0.460 -3.296 1.00 91.44 89 GLY A N 1
ATOM 693 C CA . GLY A 1 89 ? -13.652 1.664 -4.038 1.00 91.44 89 GLY A CA 1
ATOM 694 C C . GLY A 1 89 ? -12.430 2.449 -4.505 1.00 91.44 89 GLY A C 1
ATOM 695 O O . GLY A 1 89 ? -12.337 2.787 -5.681 1.00 91.44 89 GLY A O 1
ATOM 696 N N . THR A 1 90 ? -11.455 2.686 -3.623 1.00 89.19 90 THR A N 1
ATOM 697 C CA . THR A 1 90 ? -10.201 3.374 -3.982 1.00 89.19 90 THR A CA 1
ATOM 698 C C . THR A 1 90 ? -9.375 2.580 -4.983 1.00 89.19 90 THR A C 1
ATOM 700 O O . THR A 1 90 ? -8.881 3.170 -5.942 1.00 89.19 90 THR A O 1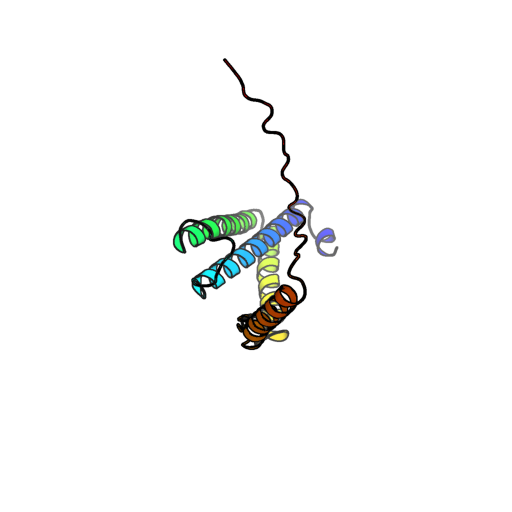
ATOM 703 N N . MET A 1 91 ? -9.279 1.257 -4.828 1.00 88.38 91 MET A N 1
ATOM 704 C CA . MET A 1 91 ? -8.597 0.388 -5.792 1.00 88.38 91 MET A CA 1
ATOM 705 C C . MET A 1 91 ? -9.276 0.396 -7.162 1.00 88.38 91 MET A C 1
ATOM 707 O O . MET A 1 91 ? -8.596 0.536 -8.173 1.00 88.38 91 MET A O 1
ATOM 711 N N . VAL A 1 92 ? -10.607 0.307 -7.217 1.00 91.38 92 VAL A N 1
ATOM 712 C CA . VAL A 1 92 ? -11.364 0.350 -8.476 1.00 91.38 92 VAL A CA 1
ATOM 713 C C . VAL A 1 92 ? -11.232 1.718 -9.139 1.00 91.38 92 VAL A C 1
ATOM 715 O O . VAL A 1 92 ? -10.942 1.781 -10.328 1.00 91.38 92 VAL A O 1
ATOM 718 N N . ILE A 1 93 ? -11.386 2.812 -8.389 1.00 91.00 93 ILE A N 1
ATOM 719 C CA . ILE A 1 93 ? -11.229 4.174 -8.917 1.00 91.00 93 ILE A CA 1
ATOM 720 C C . ILE A 1 93 ? -9.801 4.391 -9.422 1.00 91.00 93 ILE A C 1
ATOM 722 O O . ILE A 1 93 ? -9.622 4.946 -10.502 1.00 91.00 93 ILE A O 1
ATOM 726 N N . SER A 1 94 ? -8.790 3.932 -8.680 1.00 86.94 94 SER A N 1
ATOM 727 C CA . SER A 1 94 ? -7.391 4.012 -9.102 1.00 86.94 94 SER A CA 1
ATOM 728 C C . SER A 1 94 ? -7.150 3.194 -10.370 1.00 86.94 94 SER A C 1
ATOM 730 O O . SER A 1 94 ? -6.618 3.724 -11.340 1.00 86.94 94 SER A O 1
ATOM 732 N N . TYR A 1 95 ? -7.612 1.944 -10.415 1.00 85.12 95 TYR A N 1
ATOM 733 C CA . TYR A 1 95 ? -7.452 1.067 -11.571 1.00 85.12 95 TYR A CA 1
ATOM 734 C C . TYR A 1 95 ? -8.151 1.618 -12.819 1.00 85.12 95 TYR A C 1
ATOM 736 O O . TYR A 1 95 ? -7.532 1.733 -13.875 1.00 85.12 95 TYR A O 1
ATOM 744 N N . VAL A 1 96 ? -9.424 2.005 -12.699 1.00 88.94 96 VAL A N 1
ATOM 745 C CA . VAL A 1 96 ? -10.207 2.593 -13.796 1.00 88.94 96 VAL A CA 1
ATOM 746 C C . VAL A 1 96 ? -9.610 3.932 -14.219 1.00 88.94 96 VAL A C 1
ATOM 748 O O . VAL A 1 96 ? -9.475 4.184 -15.412 1.00 88.94 96 VAL A O 1
ATOM 751 N N . GLY A 1 97 ? -9.197 4.766 -13.263 1.00 85.31 97 GLY A N 1
ATOM 752 C CA . GLY A 1 97 ? -8.560 6.053 -13.523 1.00 85.31 97 GLY A CA 1
ATOM 753 C C . GLY A 1 97 ? -7.246 5.908 -14.287 1.00 85.31 97 GLY A C 1
ATOM 754 O O . GLY A 1 97 ? -7.048 6.595 -15.283 1.00 85.31 97 GLY A O 1
ATOM 755 N N 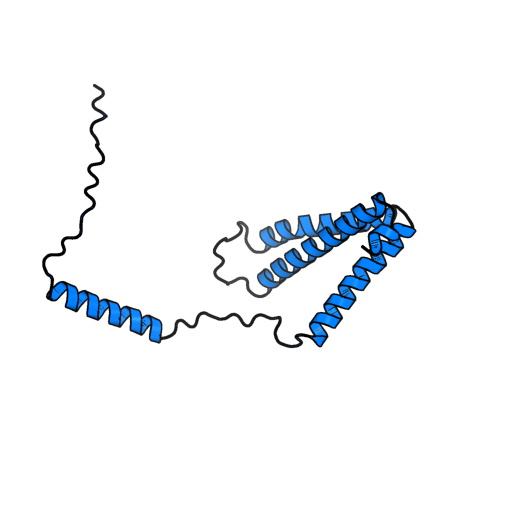. VAL A 1 98 ? -6.378 4.975 -13.888 1.00 81.56 98 VAL A N 1
ATOM 756 C CA . VAL A 1 98 ? -5.122 4.684 -14.599 1.00 81.56 98 VAL A CA 1
ATOM 757 C C . VAL A 1 98 ? -5.409 4.131 -15.994 1.00 81.56 98 VAL A C 1
ATOM 759 O O . VAL A 1 98 ? -4.862 4.633 -16.975 1.00 81.56 98 VAL A O 1
ATOM 762 N N . ARG A 1 99 ? -6.321 3.156 -16.103 1.00 80.94 99 ARG A N 1
ATOM 763 C CA . ARG A 1 99 ? -6.721 2.547 -17.381 1.00 80.94 99 ARG A CA 1
ATOM 764 C C . ARG A 1 99 ? -7.293 3.580 -18.358 1.00 80.94 99 ARG A C 1
ATOM 766 O O . ARG A 1 99 ? -7.038 3.471 -19.552 1.00 80.94 99 ARG A O 1
ATOM 773 N N . PHE A 1 100 ? -8.064 4.549 -17.865 1.00 82.38 100 PHE A N 1
ATOM 774 C CA . PHE A 1 100 ? -8.725 5.560 -18.691 1.00 82.38 100 PHE A CA 1
ATOM 775 C C . PHE A 1 100 ? -7.816 6.748 -19.018 1.00 82.38 100 PHE A C 1
ATOM 777 O O . PHE A 1 100 ? -7.824 7.231 -20.145 1.00 82.38 100 PHE A O 1
ATOM 784 N N . PHE A 1 101 ? -7.037 7.232 -18.048 1.00 74.75 101 PHE A N 1
ATOM 785 C CA . PHE A 1 101 ? -6.288 8.479 -18.196 1.00 74.75 101 PHE A CA 1
ATOM 786 C C . PHE A 1 101 ? -4.900 8.275 -18.811 1.00 74.75 101 PHE A C 1
ATOM 788 O O . PHE A 1 101 ? -4.443 9.152 -19.541 1.00 74.75 101 PHE A O 1
ATOM 795 N N . ARG A 1 102 ? -4.214 7.150 -18.538 1.00 67.06 102 ARG A N 1
ATOM 796 C CA . ARG A 1 102 ? -2.844 6.886 -19.026 1.00 67.06 102 ARG A CA 1
ATOM 797 C C . ARG A 1 102 ? -2.550 5.390 -19.221 1.00 67.06 102 ARG A C 1
ATOM 799 O O . ARG A 1 102 ? -1.854 4.807 -18.391 1.00 67.06 102 ARG A O 1
ATOM 806 N N . PRO A 1 103 ? -3.007 4.773 -20.328 1.00 62.62 103 PRO A N 1
ATOM 807 C CA . PRO A 1 103 ? -2.740 3.360 -20.601 1.00 62.62 103 PRO A CA 1
ATOM 808 C C . PRO A 1 103 ? -1.252 3.036 -20.828 1.00 62.62 103 PRO A C 1
ATOM 810 O O . PRO A 1 103 ? -0.830 1.946 -20.456 1.00 62.62 103 PRO A O 1
ATOM 813 N N . GLU A 1 104 ? -0.454 3.957 -21.385 1.00 60.66 104 GLU A N 1
ATOM 814 C CA . GLU A 1 104 ? 0.930 3.652 -21.811 1.00 60.66 104 GLU A CA 1
ATOM 815 C C . GLU A 1 104 ? 2.021 4.415 -21.036 1.00 60.66 104 GLU A C 1
ATOM 817 O O . GLU A 1 104 ? 3.175 4.009 -21.042 1.00 60.66 104 GLU A O 1
ATOM 822 N N . GLY A 1 105 ? 1.678 5.492 -20.320 1.00 57.66 105 GLY A N 1
ATOM 823 C CA . GLY A 1 105 ? 2.671 6.465 -19.834 1.00 57.66 105 GLY A CA 1
ATOM 824 C C . GLY A 1 105 ? 3.039 6.416 -18.347 1.00 57.66 105 GLY A C 1
ATOM 825 O O . GLY A 1 105 ? 3.643 7.371 -17.868 1.00 57.66 105 GLY A O 1
ATOM 826 N N . PHE A 1 106 ? 2.615 5.405 -17.574 1.00 57.19 106 PHE A N 1
ATOM 827 C CA . PHE A 1 106 ? 2.952 5.355 -16.136 1.00 57.19 106 PHE A CA 1
ATOM 828 C C . PHE A 1 106 ? 4.278 4.654 -15.840 1.00 57.19 106 PHE A C 1
ATOM 830 O O . PHE A 1 106 ? 4.936 4.983 -14.854 1.00 57.19 106 PHE A O 1
ATOM 837 N N . ALA A 1 107 ? 4.694 3.715 -16.693 1.00 57.28 107 ALA A N 1
ATOM 838 C CA . ALA A 1 107 ? 6.095 3.336 -16.722 1.00 57.28 107 ALA A CA 1
ATOM 839 C C . ALA A 1 107 ? 6.819 4.583 -17.221 1.00 57.28 107 ALA A C 1
ATOM 841 O O . ALA A 1 107 ? 6.802 4.846 -18.416 1.00 57.28 107 ALA A O 1
ATOM 842 N N . GLY A 1 108 ? 7.314 5.421 -16.308 1.00 57.19 108 GLY A N 1
ATOM 843 C CA . GLY A 1 108 ? 8.185 6.519 -16.686 1.00 57.19 108 GLY A CA 1
ATOM 844 C C . GLY A 1 108 ? 9.297 5.896 -17.507 1.00 57.19 108 GLY A C 1
ATOM 845 O O . GLY A 1 108 ? 10.103 5.147 -16.959 1.00 57.19 108 GLY A O 1
ATOM 846 N N . GLU A 1 109 ? 9.260 6.103 -18.820 1.00 58.69 109 GLU A N 1
ATOM 847 C CA . GLU A 1 109 ? 10.406 5.855 -19.670 1.00 58.69 109 GLU A CA 1
ATOM 848 C C . GLU A 1 109 ? 11.495 6.697 -19.031 1.00 58.69 109 GLU A C 1
ATOM 850 O O . GLU A 1 109 ? 11.332 7.915 -18.896 1.00 58.69 109 GLU A O 1
ATOM 855 N N . LEU A 1 110 ? 12.488 6.028 -18.437 1.00 57.22 110 LEU A N 1
ATOM 856 C CA . LEU A 1 110 ? 13.579 6.752 -17.822 1.00 57.22 110 LEU A CA 1
ATOM 857 C C . LEU A 1 110 ? 14.108 7.645 -18.927 1.00 57.22 110 LEU A C 1
ATOM 859 O O . LEU A 1 110 ? 14.515 7.151 -19.978 1.00 57.22 110 LEU A O 1
ATOM 863 N N . VAL A 1 111 ? 14.068 8.949 -18.676 1.00 60.34 111 VAL A N 1
ATOM 864 C CA . VAL A 1 111 ? 14.970 9.865 -19.343 1.00 60.34 111 VAL A CA 1
ATOM 865 C C . VAL A 1 111 ? 16.329 9.393 -18.854 1.00 60.34 111 VAL A C 1
ATOM 867 O O . VAL A 1 111 ? 16.795 9.810 -17.796 1.00 60.34 111 VAL A O 1
ATOM 870 N N . GLU A 1 112 ? 16.896 8.396 -19.540 1.00 57.59 112 GLU A N 1
ATOM 871 C CA . GLU A 1 112 ? 18.335 8.300 -19.596 1.00 57.59 112 GLU A CA 1
ATOM 872 C C . GLU A 1 112 ? 18.721 9.691 -20.052 1.00 57.59 112 GLU A C 1
ATOM 874 O O . GLU A 1 112 ? 18.302 10.151 -21.117 1.00 57.59 112 GLU A O 1
ATOM 879 N N . GLU A 1 113 ? 19.338 10.421 -19.132 1.00 59.09 113 GLU A N 1
ATOM 880 C CA . GLU A 1 113 ? 20.119 11.586 -19.463 1.00 59.09 113 GLU A CA 1
ATOM 881 C C . GLU A 1 113 ? 21.071 11.049 -20.519 1.00 59.09 113 GLU A C 1
ATOM 883 O O . GLU A 1 113 ? 22.031 10.344 -20.200 1.00 59.09 113 GLU A O 1
ATOM 888 N N . TYR A 1 114 ? 20.679 11.201 -21.790 1.00 57.44 114 TYR A N 1
ATOM 889 C CA . TYR A 1 114 ? 21.570 10.928 -22.886 1.00 57.44 114 TYR A CA 1
ATOM 890 C C . TYR A 1 114 ? 22.774 11.761 -22.502 1.00 57.44 114 TYR A C 1
ATOM 892 O O . TYR A 1 114 ? 22.651 12.959 -22.236 1.00 57.44 114 TYR A O 1
ATOM 900 N N . GLU A 1 115 ? 23.914 11.100 -22.348 1.00 56.81 115 GLU A N 1
ATOM 901 C CA . GLU A 1 115 ? 25.181 11.794 -22.320 1.00 56.81 115 GLU A CA 1
ATOM 902 C C . GLU A 1 115 ? 25.305 12.381 -23.721 1.00 56.81 115 GLU A C 1
ATOM 904 O O . GLU A 1 115 ? 25.851 11.763 -24.638 1.00 56.81 115 GLU A O 1
ATOM 909 N N . ASP A 1 116 ? 24.590 13.487 -23.928 1.00 58.47 116 ASP A N 1
ATOM 910 C CA . ASP A 1 116 ? 24.387 14.073 -25.222 1.00 58.47 116 ASP A CA 1
ATOM 911 C C . ASP A 1 116 ? 25.802 14.392 -25.684 1.00 58.47 116 ASP A C 1
ATOM 913 O O . ASP A 1 116 ? 26.607 15.002 -24.972 1.00 58.47 116 ASP A O 1
ATOM 917 N N . ALA A 1 117 ? 26.162 13.911 -26.870 1.00 61.56 117 ALA A N 1
ATOM 918 C CA . ALA A 1 117 ? 27.478 14.183 -27.434 1.00 61.56 117 ALA A CA 1
ATOM 919 C C . ALA A 1 117 ? 27.748 15.707 -27.518 1.00 61.56 117 ALA A C 1
ATOM 921 O O . ALA A 1 117 ? 28.897 16.143 -27.629 1.00 61.56 117 ALA A O 1
ATOM 922 N N . ASP A 1 118 ? 26.700 16.536 -27.419 1.00 64.44 118 ASP A N 1
ATOM 923 C CA . ASP A 1 118 ? 26.802 17.982 -27.276 1.00 64.44 118 ASP A CA 1
ATOM 924 C C . ASP A 1 118 ? 27.326 18.441 -25.895 1.00 64.44 118 ASP A C 1
ATOM 926 O O . ASP A 1 118 ? 28.055 19.425 -25.845 1.00 64.44 118 ASP A O 1
ATOM 930 N N . MET A 1 119 ? 27.106 17.718 -24.792 1.00 65.12 119 MET A N 1
ATOM 931 C CA . MET A 1 119 ? 27.637 18.060 -23.469 1.00 65.12 119 MET A CA 1
ATOM 932 C C . MET A 1 119 ? 29.149 17.832 -23.416 1.00 65.12 119 MET A C 1
ATOM 934 O O . MET A 1 119 ? 29.897 18.657 -22.887 1.00 65.12 119 MET A O 1
ATOM 938 N N . GLN A 1 120 ? 29.627 16.766 -24.068 1.00 67.62 120 GLN A N 1
ATOM 939 C CA . GLN A 1 120 ? 31.059 16.590 -24.331 1.00 67.62 120 GLN A CA 1
ATOM 940 C C . GLN A 1 120 ? 31.590 17.717 -25.233 1.00 67.62 120 GLN A C 1
ATOM 942 O O . GLN A 1 120 ? 32.699 18.218 -25.025 1.00 67.62 120 GLN A O 1
ATOM 947 N N . THR A 1 121 ? 30.775 18.191 -26.184 1.00 70.00 121 THR A N 1
ATOM 948 C CA . THR A 1 121 ? 31.115 19.365 -26.999 1.00 70.00 121 THR A CA 1
ATOM 949 C C . THR A 1 121 ? 31.242 20.619 -26.125 1.00 70.00 121 THR A C 1
ATOM 951 O O . THR A 1 121 ? 32.242 21.318 -26.246 1.00 70.00 121 THR A O 1
ATOM 954 N N . TYR A 1 122 ? 30.341 20.868 -25.167 1.00 73.31 122 TYR A N 1
ATOM 955 C CA . TYR A 1 122 ? 30.478 21.976 -24.212 1.00 73.31 122 TYR A CA 1
ATOM 956 C C . TYR A 1 122 ? 31.736 21.848 -23.351 1.00 73.31 122 TYR A C 1
ATOM 958 O O . TYR A 1 122 ? 32.428 22.843 -23.161 1.00 73.31 122 TYR A O 1
ATOM 966 N N . GLY A 1 123 ? 32.078 20.645 -22.878 1.00 79.69 123 GLY A N 1
ATOM 967 C CA . GLY A 1 123 ? 33.312 20.410 -22.122 1.00 79.69 123 GLY A CA 1
ATOM 968 C C . GLY A 1 123 ? 34.566 20.780 -22.920 1.00 79.69 123 GLY A C 1
ATOM 969 O O . GLY A 1 123 ? 35.405 21.540 -22.441 1.00 79.69 123 GLY A O 1
ATOM 970 N N . THR A 1 124 ? 34.651 20.323 -24.173 1.00 80.81 124 THR A N 1
ATOM 971 C CA . THR A 1 124 ? 35.796 20.624 -25.053 1.00 80.81 124 THR A CA 1
ATOM 972 C C . THR A 1 124 ? 35.849 22.093 -25.484 1.00 80.81 124 THR A C 1
ATOM 974 O O . THR A 1 124 ? 36.932 22.678 -25.543 1.00 80.81 124 THR A O 1
ATOM 977 N N . VAL A 1 125 ? 34.696 22.721 -25.740 1.00 82.75 125 VAL A N 1
ATOM 978 C CA . VAL A 1 125 ? 34.605 24.154 -26.063 1.00 82.75 125 VAL A CA 1
ATOM 979 C C . VAL A 1 125 ? 35.014 25.001 -24.855 1.00 82.75 125 VAL A C 1
ATOM 981 O O . VAL A 1 125 ? 35.820 25.916 -25.012 1.00 82.75 125 VAL A O 1
ATOM 984 N N . LEU A 1 126 ? 34.550 24.663 -23.646 1.00 82.19 126 LEU A N 1
ATOM 985 C CA . LEU A 1 126 ? 34.937 25.350 -22.409 1.00 82.19 126 LEU A CA 1
ATOM 986 C C . LEU A 1 126 ? 36.432 25.186 -22.107 1.00 82.19 126 LEU A C 1
ATOM 988 O O . LEU A 1 126 ? 37.073 26.140 -21.664 1.00 82.19 126 LEU A O 1
ATOM 992 N N . GLU A 1 127 ? 37.023 24.017 -22.371 1.00 82.38 127 GLU A N 1
ATOM 993 C CA . GLU A 1 127 ? 38.475 23.825 -22.260 1.00 82.38 127 GLU A CA 1
ATOM 994 C C . GLU A 1 127 ? 39.248 24.676 -23.274 1.00 82.38 127 GLU A C 1
ATOM 996 O O . GLU A 1 127 ? 40.268 25.280 -22.922 1.00 82.38 127 GLU A O 1
ATOM 1001 N N . HIS A 1 128 ? 38.764 24.761 -24.517 1.00 83.75 128 HIS A N 1
ATOM 1002 C CA . HIS A 1 128 ? 39.382 25.582 -25.555 1.00 83.75 128 HIS A CA 1
ATOM 1003 C C . HIS A 1 128 ? 39.322 27.075 -25.199 1.00 83.75 128 HIS A C 1
ATOM 1005 O O . HIS A 1 128 ? 40.352 27.753 -25.237 1.00 83.75 128 HIS A O 1
ATOM 1011 N N . GLU A 1 129 ? 38.157 27.577 -24.780 1.00 84.44 129 GLU A N 1
ATOM 1012 C CA . GLU A 1 129 ? 37.991 28.964 -24.333 1.00 84.44 129 GLU A CA 1
ATOM 1013 C C . GLU A 1 129 ? 38.795 29.263 -23.062 1.00 84.44 129 GLU A C 1
ATOM 1015 O O . GLU A 1 129 ? 39.453 30.298 -22.987 1.00 84.44 129 GLU A O 1
ATOM 1020 N N . SER A 1 130 ? 38.838 28.348 -22.085 1.00 82.94 130 SER A N 1
ATOM 1021 C CA . SER A 1 130 ? 39.669 28.499 -20.879 1.00 82.94 130 SER A CA 1
ATOM 1022 C C . SER A 1 130 ? 41.155 28.618 -21.223 1.00 82.94 130 SER A C 1
ATOM 1024 O O . SER A 1 130 ? 41.879 29.412 -20.619 1.00 82.94 130 SER A O 1
ATOM 1026 N N . ASN A 1 131 ? 41.626 27.847 -22.204 1.00 83.19 131 ASN A N 1
ATOM 1027 C CA . ASN A 1 131 ? 43.013 27.878 -22.656 1.00 83.19 131 ASN A CA 1
ATOM 1028 C C . ASN A 1 131 ? 43.338 29.186 -23.398 1.00 83.19 131 ASN A C 1
ATOM 1030 O O . ASN A 1 131 ? 44.347 29.826 -23.105 1.00 83.19 131 ASN A O 1
ATOM 1034 N N . GLU A 1 132 ? 42.463 29.625 -24.304 1.00 83.88 132 GLU A N 1
ATOM 1035 C CA . GLU A 1 132 ? 42.550 30.938 -24.962 1.00 83.88 132 GLU A CA 1
ATOM 1036 C C . GLU A 1 132 ? 42.544 32.093 -23.950 1.00 83.88 132 GLU A C 1
ATOM 1038 O O . GLU A 1 132 ? 43.378 33.004 -24.012 1.00 83.88 132 GLU A O 1
ATOM 1043 N N . TRP A 1 133 ? 41.658 32.037 -22.958 1.00 80.12 133 TRP A N 1
ATOM 1044 C CA . TRP A 1 133 ? 41.563 33.053 -21.917 1.00 80.12 133 TRP A CA 1
ATOM 1045 C C . TRP A 1 133 ? 42.824 33.095 -21.044 1.00 80.12 133 TRP A C 1
ATOM 1047 O O . TRP A 1 133 ? 43.361 34.166 -20.769 1.00 80.12 133 TRP A O 1
ATOM 1057 N N . ARG A 1 134 ? 43.381 31.927 -20.698 1.00 76.31 134 ARG A N 1
ATOM 1058 C CA . ARG A 1 134 ? 44.646 31.797 -19.952 1.00 76.31 134 ARG A CA 1
ATOM 1059 C C . ARG A 1 134 ? 45.857 32.310 -20.735 1.00 76.31 134 ARG A C 1
ATOM 1061 O O . ARG A 1 134 ? 46.800 32.815 -20.134 1.00 76.31 134 ARG A O 1
ATOM 1068 N N . LYS A 1 135 ? 45.840 32.199 -22.067 1.00 81.31 135 LYS A N 1
ATOM 1069 C CA . LYS A 1 135 ? 46.881 32.765 -22.943 1.00 81.31 135 LYS A CA 1
ATOM 1070 C C . LYS A 1 135 ? 46.795 34.286 -23.030 1.00 81.31 135 LYS A C 1
ATOM 1072 O O . LYS A 1 135 ? 47.825 34.951 -23.056 1.00 81.31 135 LYS A O 1
ATOM 1077 N N . THR A 1 136 ? 45.580 34.828 -23.087 1.00 80.19 136 THR A N 1
ATOM 1078 C CA . THR A 1 136 ? 45.344 36.278 -23.191 1.00 80.19 136 THR A CA 1
ATOM 1079 C C . THR A 1 136 ? 45.501 37.000 -21.850 1.00 80.19 136 THR A C 1
ATOM 1081 O O . THR A 1 136 ? 45.891 38.165 -21.833 1.00 80.19 136 THR A O 1
ATOM 1084 N N . HIS A 1 137 ? 45.288 36.300 -20.732 1.00 74.81 137 HIS A N 1
ATOM 1085 C CA . HIS A 1 137 ? 45.401 36.827 -19.371 1.00 74.81 137 HIS A CA 1
ATOM 1086 C C . HIS A 1 137 ? 46.381 35.975 -18.538 1.00 74.81 137 HIS A C 1
ATOM 1088 O O . HIS A 1 137 ? 45.955 35.156 -17.723 1.00 74.81 137 HIS A O 1
ATOM 1094 N N . PRO A 1 138 ? 47.708 36.148 -18.705 1.00 69.25 138 PRO A N 1
ATOM 1095 C CA . PRO A 1 138 ? 48.706 35.385 -17.947 1.00 69.25 138 PRO A CA 1
ATOM 1096 C C . PRO A 1 138 ? 48.688 35.702 -16.444 1.00 69.25 138 PRO A C 1
ATOM 1098 O O . PRO A 1 138 ? 49.032 34.850 -15.628 1.00 69.25 138 PRO A O 1
ATOM 1101 N N . ASN A 1 139 ? 48.248 36.906 -16.069 1.00 63.72 139 ASN A N 1
ATOM 1102 C CA . ASN A 1 139 ? 48.004 37.264 -14.678 1.00 63.72 139 ASN A CA 1
ATOM 1103 C C . ASN A 1 139 ? 46.579 36.870 -14.299 1.00 63.72 139 ASN A C 1
ATOM 1105 O O . ASN A 1 139 ? 45.668 37.697 -14.324 1.00 63.72 139 ASN A O 1
ATOM 1109 N N . HIS A 1 140 ? 46.391 35.608 -13.916 1.00 59.50 140 HIS A N 1
ATOM 1110 C CA . HIS A 1 140 ? 45.293 35.315 -13.015 1.00 59.50 140 HIS A CA 1
ATOM 1111 C C . HIS A 1 140 ? 45.633 35.977 -11.679 1.00 59.50 140 HIS A C 1
ATOM 1113 O O . HIS A 1 140 ? 46.465 35.516 -10.908 1.00 59.50 140 HIS A O 1
ATOM 1119 N N . THR A 1 141 ? 44.956 37.073 -11.376 1.00 55.34 141 THR A N 1
ATOM 1120 C CA . THR A 1 141 ? 44.594 37.355 -9.995 1.00 55.34 141 THR A CA 1
ATOM 1121 C C . THR A 1 141 ? 43.520 36.332 -9.635 1.00 55.34 141 THR A C 1
ATOM 1123 O O . THR A 1 141 ? 42.337 36.663 -9.555 1.00 55.34 141 THR A O 1
ATOM 1126 N N . PHE A 1 142 ? 43.902 35.056 -9.494 1.00 58.59 142 PHE A N 1
ATOM 1127 C CA . PHE A 1 142 ? 43.141 34.226 -8.578 1.00 58.59 142 PHE A CA 1
ATOM 1128 C C . PHE A 1 142 ? 43.326 34.950 -7.259 1.00 58.59 142 PHE A C 1
ATOM 1130 O O . PHE A 1 142 ? 44.441 35.099 -6.765 1.00 58.59 142 PHE A O 1
ATOM 1137 N N . ILE A 1 143 ? 42.238 35.551 -6.787 1.00 54.06 143 ILE A N 1
ATOM 1138 C CA . ILE A 1 143 ? 42.114 35.896 -5.388 1.00 54.06 143 ILE A CA 1
ATOM 1139 C C . ILE A 1 143 ? 42.239 34.538 -4.711 1.00 54.06 143 ILE A C 1
ATOM 1141 O O . ILE A 1 143 ? 41.256 33.816 -4.559 1.00 54.06 143 ILE A O 1
ATOM 1145 N N . ASP A 1 144 ? 43.476 34.149 -4.407 1.00 57.75 144 ASP A N 1
ATOM 1146 C CA . ASP A 1 144 ? 43.738 33.293 -3.280 1.00 57.75 144 ASP A CA 1
ATOM 1147 C C . ASP A 1 144 ? 43.017 34.028 -2.161 1.00 57.75 144 ASP A C 1
ATOM 1149 O O . ASP A 1 144 ? 43.424 35.107 -1.727 1.00 57.75 144 ASP A O 1
ATOM 1153 N N . CYS A 1 145 ? 41.833 33.536 -1.798 1.00 58.78 145 CYS A N 1
ATOM 1154 C CA . CYS A 1 145 ? 41.294 33.827 -0.494 1.00 58.78 145 CYS A CA 1
ATOM 1155 C C . CYS A 1 145 ? 42.388 33.343 0.438 1.00 58.78 145 CYS A C 1
ATOM 1157 O O . CYS A 1 145 ? 42.511 32.144 0.683 1.00 58.78 145 CYS A O 1
ATOM 1159 N N . GLU A 1 146 ? 43.257 34.270 0.830 1.00 50.56 146 GLU A N 1
ATOM 1160 C CA . GLU A 1 146 ? 44.298 34.043 1.795 1.00 50.56 146 GLU A CA 1
ATOM 1161 C C . GLU A 1 146 ? 43.567 33.529 3.023 1.00 50.56 146 GLU A C 1
ATOM 1163 O O . GLU A 1 146 ? 42.916 34.276 3.756 1.00 50.56 146 GLU A O 1
ATOM 1168 N N . VAL A 1 147 ? 43.629 32.210 3.194 1.00 50.47 147 VAL A N 1
ATOM 1169 C CA . VAL A 1 147 ? 43.353 31.498 4.431 1.00 50.47 147 VAL A CA 1
ATOM 1170 C C . VAL A 1 147 ? 44.459 31.932 5.390 1.00 50.47 147 VAL A C 1
ATOM 1172 O O . VAL A 1 147 ? 45.371 31.193 5.739 1.00 50.47 147 VAL A O 1
ATOM 1175 N N . SER A 1 148 ? 44.385 33.196 5.789 1.00 45.22 148 SER A N 1
ATOM 1176 C CA . SER A 1 148 ? 45.018 33.756 6.967 1.00 45.22 148 SER A CA 1
ATOM 1177 C C . SER A 1 148 ? 44.098 33.483 8.158 1.00 45.22 148 SER A C 1
ATOM 1179 O O . SER A 1 148 ? 43.840 34.360 8.973 1.00 45.22 148 SER A O 1
ATOM 1181 N N . GLU A 1 149 ? 43.573 32.259 8.269 1.00 51.66 149 GLU A N 1
ATOM 1182 C CA . GLU A 1 149 ? 43.057 31.751 9.538 1.00 51.66 149 GLU A CA 1
ATOM 1183 C C . GLU A 1 149 ? 44.257 31.264 10.350 1.00 51.66 149 GLU A C 1
ATOM 1185 O O . GLU A 1 149 ? 44.642 30.095 10.364 1.00 51.66 149 GLU A O 1
ATOM 1190 N N . ASP A 1 150 ? 44.925 32.262 10.923 1.00 48.34 150 ASP A N 1
ATOM 1191 C CA . ASP A 1 150 ? 45.364 32.286 12.310 1.00 48.34 150 ASP A CA 1
ATOM 1192 C C . ASP A 1 150 ? 45.609 30.906 12.950 1.00 48.34 150 ASP A C 1
ATOM 1194 O O . ASP A 1 150 ? 44.832 30.396 13.754 1.00 48.34 150 ASP A O 1
ATOM 1198 N N . LYS A 1 151 ? 46.762 30.305 12.639 1.00 48.66 151 LYS A N 1
ATOM 1199 C CA . LYS A 1 151 ? 47.381 29.298 13.513 1.00 48.66 151 LYS A CA 1
ATOM 1200 C C . LYS A 1 151 ? 48.276 29.972 14.559 1.00 48.66 151 LYS A C 1
ATOM 1202 O O . LYS A 1 151 ? 49.410 29.555 14.778 1.00 48.66 151 LYS A O 1
ATOM 1207 N N . GLY A 1 152 ? 47.782 31.019 15.214 1.00 41.78 152 GLY A N 1
ATOM 1208 C CA . GLY A 1 152 ? 48.421 31.682 16.347 1.00 41.78 152 GLY A CA 1
ATOM 1209 C C . GLY A 1 152 ? 47.904 31.177 17.693 1.00 41.78 152 GLY A C 1
ATOM 1210 O O . GLY A 1 152 ? 47.430 31.970 18.496 1.00 41.78 152 GLY A O 1
ATOM 1211 N N . GLY A 1 153 ? 47.961 29.869 17.979 1.00 43.28 153 GLY A N 1
ATOM 1212 C CA . GLY A 1 153 ? 47.313 29.364 19.198 1.00 43.28 153 GLY A CA 1
ATOM 1213 C C . GLY A 1 153 ? 47.728 27.994 19.718 1.00 43.28 153 GLY A C 1
ATOM 1214 O O . GLY A 1 153 ? 46.877 27.286 20.238 1.00 43.28 153 GLY A O 1
ATOM 1215 N N . GLN A 1 154 ? 48.992 27.569 19.596 1.00 45.81 154 GLN A N 1
ATOM 1216 C CA . GLN A 1 154 ? 49.425 26.348 20.296 1.00 45.81 154 GLN A CA 1
ATOM 1217 C C . GLN A 1 154 ? 50.941 26.294 20.539 1.00 45.81 154 GLN A C 1
ATOM 1219 O O . GLN A 1 154 ? 51.656 25.458 19.996 1.00 45.81 154 GLN A O 1
ATOM 1224 N N . LYS A 1 155 ? 51.456 27.185 21.395 1.00 45.19 155 LYS A N 1
ATOM 1225 C CA . LYS A 1 155 ? 52.753 26.976 22.056 1.00 45.19 155 LYS A CA 1
ATOM 1226 C C . LYS A 1 155 ? 52.497 26.723 23.538 1.00 45.19 155 LYS A C 1
ATOM 1228 O O . LYS A 1 155 ? 52.505 27.628 24.361 1.00 45.19 155 LYS A O 1
ATOM 1233 N N . HIS A 1 156 ? 52.165 25.470 23.820 1.00 40.94 156 HIS A N 1
ATOM 1234 C CA . HIS A 1 156 ? 52.048 24.905 25.155 1.00 40.94 156 HIS A CA 1
ATOM 1235 C C . HIS A 1 156 ? 53.363 24.167 25.443 1.00 40.94 156 HIS A C 1
ATOM 1237 O O . HIS A 1 156 ? 53.489 22.995 25.095 1.00 40.94 156 HIS A O 1
ATOM 1243 N N . ASN A 1 157 ? 54.364 24.890 25.955 1.00 48.38 157 ASN A N 1
ATOM 1244 C CA . ASN A 1 157 ? 55.486 24.369 26.748 1.00 48.38 157 ASN A CA 1
ATOM 1245 C C . ASN A 1 157 ? 56.250 25.530 27.388 1.00 48.38 157 ASN A C 1
ATOM 1247 O O . ASN A 1 157 ? 56.615 26.455 26.625 1.00 48.38 157 ASN A O 1
#

Sequence (157 aa):
CLLSVFFSFQTLVELDQILYCLRLIAILVVFLELRFKQPFLERPYRAPGGLIAASLWGGVPIAFSVVLIVVSMFGSVVLFFGTVVLVVGTMVISYVGVRFFRPEGFAGELVEEYEDADMQTYGTVLEHESNEWRKTHPNHTFIDCEVSEDKGGQKHN

InterPro domains:
  IPR002293 Amino acid/polyamine transporter I [PF13520] (2-88)
  IPR044566 Polyamine transporter RMV1-like [PTHR45826] (2-110)